Protein AF-A0AAP0P888-F1 (afdb_monomer)

Sequence (144 aa):
MSSISEGLTMRSASRAEDYVVRKLANFHPDIWDVFNKFKDDKGEFKSCLIDDVKGMLSLYEAAHIRFHGEDVLDEALIFTTTNLTSMMKSSTSFSCSPLGRQVKHSLDQPFHKAISRLEARKYYILFYQLENEKLLSTKYLFCN

Foldseek 3Di:
DDDDPDDDPDDDDPVVVVVVVVVVVVPDPPPQVVLQVQADPVSAGDPVVLVVLVSLLVLCLVLVVDDPPCVSSVRSNVVSLVSLVVVCVPDPPCCPDLSVVVSVCCNVPRQVRDDVVVSVVCCCPRPVVVVCVVVVVVVVVVPD

Organism: NCBI:txid152367

Structure (mmCIF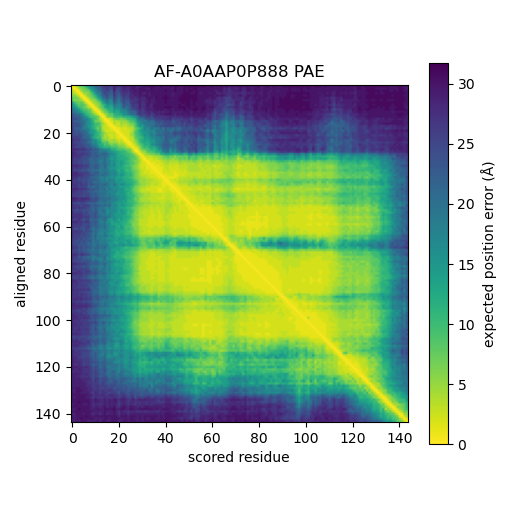, N/CA/C/O backbone):
data_AF-A0AAP0P888-F1
#
_entry.id   AF-A0AAP0P888-F1
#
loop_
_atom_site.group_PDB
_atom_site.id
_atom_site.type_symbol
_atom_site.label_atom_id
_atom_site.label_alt_id
_atom_site.label_comp_id
_atom_site.label_asym_id
_atom_site.label_entity_id
_atom_site.label_seq_id
_atom_site.pdbx_PDB_ins_code
_atom_site.Cartn_x
_atom_site.Cartn_y
_atom_site.Cartn_z
_atom_site.occupancy
_atom_site.B_iso_or_equiv
_atom_site.auth_seq_id
_atom_site.auth_comp_id
_atom_site.auth_asym_id
_atom_site.auth_atom_id
_atom_site.pdbx_PDB_model_num
ATOM 1 N N . MET A 1 1 ? 17.658 27.967 -32.991 1.00 35.78 1 MET A N 1
ATOM 2 C CA . MET A 1 1 ? 18.494 26.813 -33.385 1.00 35.78 1 MET A CA 1
ATOM 3 C C . MET A 1 1 ? 19.616 26.729 -32.355 1.00 35.78 1 MET A C 1
ATOM 5 O O . MET A 1 1 ? 20.497 27.571 -32.399 1.00 35.78 1 MET A O 1
ATOM 9 N N . SER A 1 2 ? 19.388 26.090 -31.198 1.00 33.56 2 SER A N 1
ATOM 10 C CA . SER A 1 2 ? 19.647 24.654 -30.914 1.00 33.56 2 SER A CA 1
ATOM 11 C C . SER A 1 2 ? 21.138 24.319 -31.120 1.00 33.56 2 SER A C 1
ATOM 13 O O . SER A 1 2 ? 21.637 24.529 -32.216 1.00 33.56 2 SER A O 1
ATOM 15 N N . SER A 1 3 ? 21.923 23.844 -30.154 1.00 37.44 3 SER A N 1
ATOM 16 C CA . SER A 1 3 ? 21.608 22.916 -29.065 1.00 37.44 3 SER A CA 1
ATOM 17 C C . SER A 1 3 ? 22.675 23.020 -27.965 1.00 37.44 3 SER A C 1
ATOM 19 O O . SER A 1 3 ? 23.864 23.060 -28.270 1.00 37.44 3 SER A O 1
ATOM 21 N N . ILE A 1 4 ? 22.260 23.017 -26.698 1.00 38.41 4 ILE A N 1
ATOM 22 C CA . ILE A 1 4 ? 23.138 22.740 -25.555 1.00 38.41 4 ILE A CA 1
ATOM 23 C C . ILE A 1 4 ? 23.081 21.224 -25.342 1.00 38.41 4 ILE A C 1
ATOM 25 O O . ILE A 1 4 ? 21.999 20.682 -25.124 1.00 38.41 4 ILE A O 1
ATOM 29 N N . SER A 1 5 ? 24.214 20.527 -25.460 1.00 39.56 5 SER A N 1
ATOM 30 C CA . SER A 1 5 ? 24.317 19.129 -25.036 1.00 39.56 5 SER A CA 1
ATOM 31 C C . SER A 1 5 ? 24.496 19.102 -23.519 1.00 39.56 5 SER A C 1
ATOM 33 O O . SER A 1 5 ? 25.591 19.354 -23.013 1.00 39.56 5 SER A O 1
ATOM 35 N N . GLU A 1 6 ? 23.428 18.824 -22.783 1.00 38.78 6 GLU A N 1
ATOM 36 C CA . GLU A 1 6 ? 23.534 18.532 -21.356 1.00 38.78 6 GLU A CA 1
ATOM 37 C C . GLU A 1 6 ? 24.081 17.113 -21.181 1.00 38.78 6 GLU A C 1
ATOM 39 O O . GLU A 1 6 ? 23.443 16.114 -21.512 1.00 38.78 6 GLU A O 1
ATOM 44 N N . GLY A 1 7 ? 25.326 17.042 -20.712 1.00 35.69 7 GLY A N 1
ATOM 45 C CA . GLY A 1 7 ? 25.983 15.801 -20.342 1.00 35.69 7 GLY A CA 1
ATOM 46 C C . GLY A 1 7 ? 25.340 15.192 -19.097 1.00 35.69 7 GLY A C 1
ATOM 47 O O . GLY A 1 7 ? 25.339 15.797 -18.025 1.00 35.69 7 GLY A O 1
ATOM 48 N N . LEU A 1 8 ? 24.851 13.959 -19.239 1.00 37.03 8 LEU A N 1
ATOM 49 C CA . LEU A 1 8 ? 24.518 13.062 -18.135 1.00 37.03 8 LEU A CA 1
ATOM 50 C C . LEU A 1 8 ? 25.758 12.861 -17.249 1.00 37.03 8 LEU A C 1
ATOM 52 O O . LEU A 1 8 ? 26.677 12.120 -17.597 1.00 37.03 8 LEU A O 1
ATOM 56 N N . THR A 1 9 ? 25.776 13.481 -16.073 1.00 35.81 9 THR A N 1
ATOM 57 C CA . THR A 1 9 ? 26.696 13.099 -14.997 1.00 35.81 9 THR A CA 1
ATOM 58 C C . THR A 1 9 ? 26.046 11.989 -14.177 1.00 35.81 9 THR A C 1
ATOM 60 O O . THR A 1 9 ? 25.347 12.225 -13.195 1.00 35.81 9 THR A O 1
ATOM 63 N N . MET A 1 10 ? 26.278 10.746 -14.605 1.00 36.41 10 MET A N 1
ATOM 64 C CA . MET A 1 10 ? 26.053 9.549 -13.795 1.00 36.41 10 MET A CA 1
ATOM 65 C C . MET A 1 10 ? 26.960 9.627 -12.562 1.00 36.41 10 MET A C 1
ATOM 67 O O . MET A 1 10 ? 28.179 9.480 -12.664 1.00 36.41 10 MET A O 1
ATOM 71 N N . ARG A 1 11 ? 26.376 9.886 -11.386 1.00 43.91 11 ARG A N 1
ATOM 72 C CA . ARG A 1 11 ? 27.063 9.692 -10.105 1.00 43.91 11 ARG A CA 1
ATOM 73 C C . ARG A 1 11 ? 27.439 8.215 -9.997 1.00 43.91 11 ARG A C 1
ATOM 75 O O . ARG A 1 11 ? 26.573 7.349 -10.027 1.00 43.91 11 ARG A O 1
ATOM 82 N N . SER A 1 12 ? 28.736 7.953 -9.892 1.00 43.56 12 SER A N 1
ATOM 83 C CA . SER A 1 12 ? 29.325 6.634 -9.687 1.00 43.56 12 SER A CA 1
ATOM 84 C C . SER A 1 12 ? 28.784 5.992 -8.405 1.00 43.56 12 SER A C 1
ATOM 86 O O . SER A 1 12 ? 29.257 6.312 -7.312 1.00 43.56 12 SER A O 1
ATOM 88 N N . ALA A 1 13 ? 27.802 5.100 -8.540 1.00 48.25 13 ALA A N 1
ATOM 89 C CA . ALA A 1 13 ? 27.427 4.170 -7.483 1.00 48.25 13 ALA A CA 1
ATOM 90 C C . ALA A 1 13 ? 28.635 3.278 -7.160 1.00 48.25 13 ALA A C 1
ATOM 92 O O . ALA A 1 13 ? 29.391 2.869 -8.049 1.00 48.25 13 ALA A O 1
ATOM 93 N N . SER A 1 14 ? 28.856 3.014 -5.877 1.00 59.62 14 SER A N 1
ATOM 94 C CA . SER A 1 14 ? 29.933 2.141 -5.416 1.00 59.62 14 SER A CA 1
ATOM 95 C C . SER A 1 14 ? 29.803 0.767 -6.082 1.00 59.62 14 SER A C 1
ATOM 97 O O . SER A 1 14 ? 28.715 0.210 -6.174 1.00 59.62 14 SER A O 1
ATOM 99 N N . ARG A 1 15 ? 30.915 0.153 -6.500 1.00 57.12 15 ARG A N 1
ATOM 100 C CA . ARG A 1 15 ? 30.936 -1.218 -7.056 1.00 57.12 15 ARG A CA 1
ATOM 101 C C . ARG A 1 15 ? 30.276 -2.250 -6.121 1.00 57.12 15 ARG A C 1
ATOM 103 O O . ARG A 1 15 ? 29.829 -3.297 -6.582 1.00 57.12 15 ARG A O 1
ATOM 110 N N . ALA A 1 16 ? 30.212 -1.953 -4.819 1.00 51.91 16 ALA A N 1
ATOM 111 C CA . ALA A 1 16 ? 29.477 -2.746 -3.838 1.00 51.91 16 ALA A CA 1
ATOM 112 C C . ALA A 1 16 ? 27.954 -2.557 -3.947 1.00 51.91 16 ALA A C 1
ATOM 114 O O . ALA A 1 16 ? 27.227 -3.538 -3.836 1.00 51.91 16 ALA A O 1
ATOM 115 N N . GLU A 1 17 ? 27.474 -1.341 -4.218 1.00 55.41 17 GLU A N 1
ATOM 116 C CA . GLU A 1 17 ? 26.060 -1.066 -4.510 1.00 55.41 17 GLU A CA 1
ATOM 117 C C . GLU A 1 17 ? 25.649 -1.773 -5.804 1.00 55.41 17 GLU A C 1
ATOM 119 O O . GLU A 1 17 ? 24.637 -2.461 -5.823 1.00 55.41 17 GLU A O 1
ATOM 124 N N . ASP A 1 18 ? 26.495 -1.736 -6.836 1.00 58.28 18 ASP A N 1
ATOM 125 C CA . ASP A 1 18 ? 26.237 -2.414 -8.114 1.00 58.28 18 ASP A CA 1
ATOM 126 C C . ASP A 1 18 ? 26.192 -3.951 -7.963 1.00 58.28 18 ASP A C 1
ATOM 128 O O . ASP A 1 18 ? 25.379 -4.634 -8.586 1.00 58.28 18 ASP A O 1
ATOM 132 N N . TYR A 1 19 ? 27.024 -4.518 -7.079 1.00 58.38 19 TYR A N 1
ATOM 133 C CA . TYR A 1 19 ? 26.980 -5.943 -6.730 1.00 58.38 19 TYR A CA 1
ATOM 134 C C . TYR A 1 19 ? 25.722 -6.309 -5.935 1.00 58.38 19 TYR A C 1
ATOM 136 O O . TYR A 1 19 ? 25.103 -7.335 -6.214 1.00 58.38 19 TYR A O 1
ATOM 144 N N . VAL A 1 20 ? 25.337 -5.485 -4.956 1.00 63.59 20 VAL A N 1
ATOM 145 C CA . VAL A 1 20 ? 24.127 -5.695 -4.150 1.00 63.59 20 VAL A CA 1
ATOM 146 C C . VAL A 1 20 ? 22.882 -5.612 -5.030 1.00 63.59 20 VAL A C 1
ATOM 148 O O . VAL A 1 20 ? 22.053 -6.513 -4.965 1.00 63.59 20 VAL A O 1
ATOM 151 N N . VAL A 1 21 ? 22.794 -4.616 -5.916 1.00 62.50 21 VAL A N 1
ATOM 152 C CA . VAL A 1 21 ? 21.686 -4.452 -6.870 1.00 62.50 21 VAL A CA 1
ATOM 153 C C . VAL A 1 21 ? 21.595 -5.650 -7.817 1.00 62.50 21 VAL A C 1
ATOM 155 O O . VAL A 1 21 ? 20.533 -6.257 -7.927 1.00 62.50 21 VAL A O 1
ATOM 158 N N . ARG A 1 22 ? 22.707 -6.081 -8.431 1.00 54.66 22 ARG A N 1
ATOM 159 C CA . ARG A 1 22 ? 22.712 -7.262 -9.319 1.00 54.66 22 ARG A CA 1
ATOM 160 C C . ARG A 1 22 ? 22.381 -8.564 -8.590 1.00 54.66 22 ARG A C 1
ATOM 162 O O . ARG A 1 22 ? 21.737 -9.440 -9.157 1.00 54.66 22 ARG A O 1
ATOM 169 N N . LYS A 1 23 ? 22.833 -8.724 -7.343 1.00 54.00 23 LYS A N 1
ATOM 170 C CA . LYS A 1 23 ? 22.583 -9.940 -6.558 1.00 54.00 23 LYS A CA 1
ATOM 171 C C . LYS A 1 23 ? 21.157 -9.994 -6.005 1.00 54.00 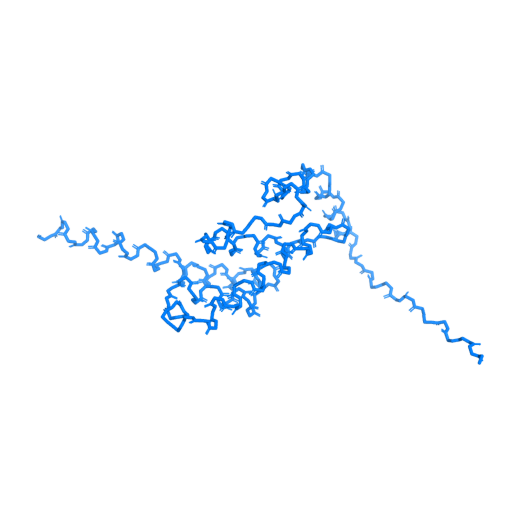23 LYS A C 1
ATOM 173 O O . LYS A 1 23 ? 20.618 -11.089 -5.897 1.00 54.00 23 LYS A O 1
ATOM 178 N N . LEU A 1 24 ? 20.551 -8.841 -5.714 1.00 55.59 24 LEU A N 1
ATOM 179 C CA . LEU A 1 24 ? 19.132 -8.722 -5.369 1.00 55.59 24 LEU A CA 1
ATOM 180 C C . LEU A 1 24 ? 18.228 -8.956 -6.586 1.00 55.59 24 LEU A C 1
ATOM 182 O O . LEU A 1 24 ? 17.253 -9.690 -6.462 1.00 55.59 24 LEU A O 1
ATOM 186 N N . ALA A 1 25 ? 18.593 -8.437 -7.764 1.00 54.53 25 ALA A N 1
ATOM 187 C CA . ALA A 1 25 ? 17.848 -8.656 -9.009 1.00 54.53 25 ALA A CA 1
ATOM 188 C C . ALA A 1 25 ? 17.728 -10.147 -9.380 1.00 54.53 25 ALA A C 1
ATOM 190 O O . ALA A 1 25 ? 16.699 -10.584 -9.879 1.00 54.53 25 ALA A O 1
ATOM 191 N N . ASN A 1 26 ? 18.748 -10.953 -9.069 1.00 51.84 26 ASN A N 1
ATOM 192 C CA . ASN A 1 26 ? 18.749 -12.395 -9.340 1.00 51.84 26 ASN A CA 1
ATOM 193 C C . ASN A 1 26 ? 17.983 -13.237 -8.302 1.00 51.84 26 ASN A C 1
ATOM 195 O O . ASN A 1 26 ? 17.838 -14.442 -8.496 1.00 51.84 26 ASN A O 1
ATOM 199 N N . PHE A 1 27 ? 17.559 -12.649 -7.179 1.00 56.97 27 PHE A N 1
ATOM 200 C CA . PHE A 1 27 ? 16.868 -13.370 -6.103 1.00 56.97 27 PHE A CA 1
ATOM 201 C C . PHE A 1 27 ? 15.351 -13.159 -6.129 1.00 56.97 27 PHE A C 1
ATOM 203 O O . PHE A 1 27 ? 14.641 -13.746 -5.311 1.00 56.97 27 PHE A O 1
ATOM 210 N N . HIS A 1 28 ? 14.844 -12.326 -7.039 1.00 57.69 28 HIS A N 1
ATOM 211 C CA . HIS A 1 28 ? 13.440 -11.972 -7.021 1.00 57.69 28 HIS A CA 1
ATOM 212 C C . HIS A 1 28 ? 12.605 -12.921 -7.897 1.00 57.69 28 HIS A C 1
ATOM 214 O O . HIS A 1 28 ? 12.811 -12.937 -9.108 1.00 57.69 28 HIS A O 1
ATOM 220 N N . PRO A 1 29 ? 11.646 -13.699 -7.348 1.00 56.81 29 PRO A N 1
ATOM 221 C CA . PRO A 1 29 ? 10.496 -14.110 -8.157 1.00 56.81 29 PRO A CA 1
ATOM 222 C C . PRO A 1 29 ? 9.876 -12.832 -8.722 1.00 56.81 29 PRO A C 1
ATOM 224 O O . PRO A 1 29 ? 9.766 -11.884 -7.944 1.00 56.81 29 PRO A O 1
ATOM 227 N N . ASP A 1 30 ? 9.540 -12.784 -10.016 1.00 69.06 30 ASP A N 1
ATOM 228 C CA . ASP A 1 30 ? 9.079 -11.568 -10.704 1.00 69.06 30 ASP A CA 1
ATOM 229 C C . ASP A 1 30 ? 8.170 -10.748 -9.778 1.00 69.06 30 ASP A C 1
ATOM 231 O O . ASP A 1 30 ? 7.040 -11.144 -9.487 1.00 69.06 30 ASP A O 1
ATOM 235 N N . ILE A 1 31 ? 8.701 -9.642 -9.229 1.00 68.00 31 ILE A N 1
ATOM 236 C CA . ILE A 1 31 ? 7.995 -8.775 -8.265 1.00 68.00 31 ILE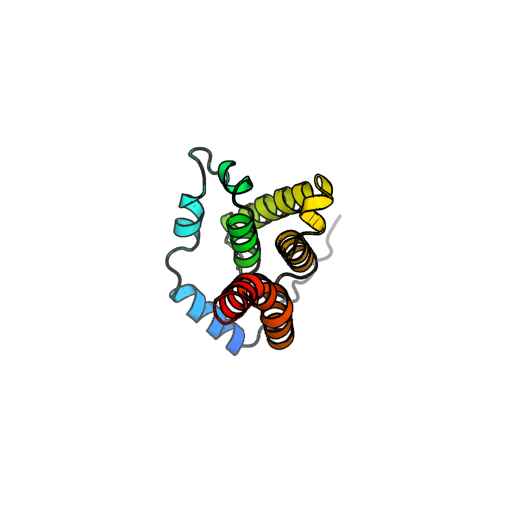 A CA 1
ATOM 237 C C . ILE A 1 31 ? 6.609 -8.452 -8.817 1.00 68.00 31 ILE A C 1
ATOM 239 O O . ILE A 1 31 ? 5.590 -8.528 -8.127 1.00 68.00 31 ILE A O 1
ATOM 243 N N . TRP A 1 32 ? 6.614 -8.179 -10.116 1.00 71.38 32 TRP A N 1
ATOM 244 C CA . TRP A 1 32 ? 5.477 -7.997 -10.988 1.00 71.38 32 TRP A CA 1
ATOM 245 C C . TRP A 1 32 ? 4.349 -9.012 -10.769 1.00 71.38 32 TRP A C 1
ATOM 247 O O . TRP A 1 32 ? 3.206 -8.624 -10.526 1.00 71.38 32 TRP A O 1
ATOM 257 N N . ASP A 1 33 ? 4.659 -10.305 -10.757 1.00 79.19 33 ASP A N 1
ATOM 258 C CA . ASP A 1 33 ? 3.667 -11.376 -10.648 1.00 79.19 33 ASP A CA 1
ATOM 259 C C . ASP A 1 33 ? 3.000 -11.430 -9.275 1.00 79.19 33 ASP A C 1
ATOM 261 O O . ASP A 1 33 ? 1.839 -11.833 -9.149 1.00 79.19 33 ASP A O 1
ATOM 265 N N . VAL A 1 34 ? 3.708 -11.007 -8.226 1.00 83.62 34 VAL A N 1
ATOM 266 C CA . VAL A 1 34 ? 3.133 -10.911 -6.882 1.00 83.62 34 VAL A CA 1
ATOM 267 C C . VAL A 1 34 ? 2.137 -9.756 -6.820 1.00 83.62 34 VAL A C 1
ATOM 269 O O . VAL A 1 34 ? 1.025 -9.945 -6.322 1.00 83.62 34 VAL A O 1
ATOM 272 N N . PHE A 1 35 ? 2.495 -8.586 -7.359 1.00 83.12 35 PHE A N 1
ATOM 273 C CA . PHE A 1 35 ? 1.638 -7.398 -7.311 1.00 83.12 35 PHE A CA 1
ATOM 274 C C . PHE A 1 35 ? 0.440 -7.474 -8.268 1.00 83.12 35 PHE A C 1
ATOM 276 O O . PHE A 1 35 ? -0.641 -6.994 -7.925 1.00 83.12 35 PHE A O 1
ATOM 283 N N . ASN A 1 36 ? 0.563 -8.172 -9.400 1.00 85.25 36 ASN A N 1
ATOM 284 C CA . ASN A 1 36 ? -0.542 -8.362 -10.345 1.00 85.25 36 ASN A CA 1
ATOM 285 C C . ASN A 1 36 ? -1.746 -9.101 -9.759 1.00 85.25 36 ASN A C 1
ATOM 287 O O . ASN A 1 36 ? -2.872 -8.878 -10.191 1.00 85.25 36 ASN A O 1
ATOM 291 N N . LYS A 1 37 ? -1.560 -9.935 -8.731 1.00 87.06 37 LYS A N 1
ATOM 292 C CA . LYS A 1 37 ? -2.679 -10.614 -8.048 1.00 87.06 37 LYS A CA 1
ATOM 293 C C . LYS A 1 37 ? -3.655 -9.630 -7.393 1.00 87.06 37 LYS A C 1
ATOM 295 O O . LYS A 1 37 ? -4.837 -9.941 -7.194 1.00 87.06 37 LYS A O 1
ATOM 300 N N . PHE A 1 38 ? -3.165 -8.439 -7.063 1.00 87.81 38 PHE A N 1
ATOM 301 C CA . PHE A 1 38 ? -3.932 -7.358 -6.453 1.00 87.81 38 PHE A CA 1
ATOM 302 C C . PHE A 1 38 ? -4.565 -6.417 -7.484 1.00 87.81 38 PHE A C 1
ATOM 304 O O . PHE A 1 38 ? -5.318 -5.521 -7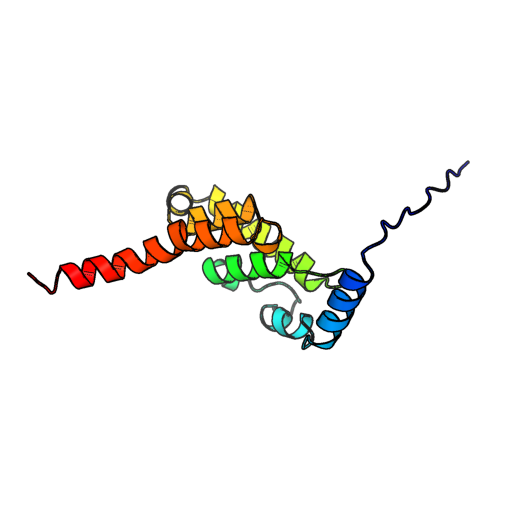.098 1.00 87.81 38 PHE A O 1
ATOM 311 N N . LYS A 1 39 ? -4.311 -6.645 -8.776 1.00 90.44 39 LYS A N 1
ATOM 312 C CA . LYS A 1 39 ? -4.962 -5.940 -9.876 1.00 90.44 39 LYS A CA 1
ATOM 313 C C . LYS A 1 39 ? -6.226 -6.661 -10.338 1.00 90.44 39 LYS A C 1
ATOM 315 O O . LYS A 1 39 ? -6.411 -7.854 -10.077 1.00 90.44 39 LYS A O 1
ATOM 320 N N . ASP A 1 40 ? -7.132 -5.906 -10.937 1.00 91.12 40 ASP A N 1
ATOM 321 C CA . ASP A 1 40 ? -8.332 -6.404 -11.598 1.00 91.12 40 ASP A CA 1
ATOM 322 C C . ASP A 1 40 ? -8.061 -6.766 -13.070 1.00 91.12 40 ASP A C 1
ATOM 324 O O . ASP A 1 40 ? -6.942 -6.632 -13.569 1.00 91.12 40 ASP A O 1
ATOM 328 N N . ASP A 1 41 ? -9.096 -7.220 -13.780 1.00 90.31 41 ASP A N 1
ATOM 329 C CA . ASP A 1 41 ? -8.993 -7.608 -15.194 1.00 90.31 41 ASP A CA 1
ATOM 330 C C . ASP A 1 41 ? -8.671 -6.421 -16.125 1.00 90.31 41 ASP A C 1
ATOM 332 O O . ASP A 1 41 ? -8.323 -6.620 -17.288 1.00 90.31 41 ASP A O 1
ATOM 336 N N . LYS A 1 42 ? -8.787 -5.180 -15.628 1.00 88.00 42 LYS A N 1
ATOM 337 C CA . L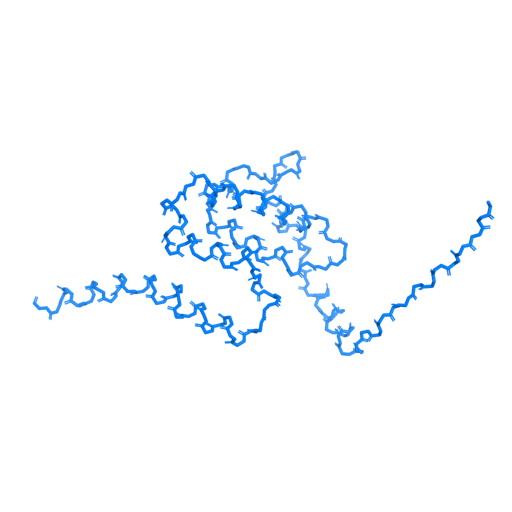YS A 1 42 ? -8.422 -3.953 -16.350 1.00 88.00 42 LYS A CA 1
ATOM 338 C C . LYS A 1 42 ? -6.964 -3.556 -16.114 1.00 88.00 42 LYS A C 1
ATOM 340 O O . LYS A 1 42 ? -6.483 -2.633 -16.765 1.00 88.00 42 LYS A O 1
ATOM 345 N N . GLY A 1 43 ? -6.263 -4.252 -15.218 1.00 86.75 43 GLY A N 1
ATOM 346 C CA . GLY A 1 43 ? -4.885 -3.956 -14.845 1.00 86.75 43 GLY A CA 1
ATOM 347 C C . GLY A 1 43 ? -4.750 -2.858 -13.788 1.00 86.75 43 GLY A C 1
ATOM 348 O O . GLY A 1 43 ? -3.631 -2.403 -13.550 1.00 86.75 43 GLY A O 1
ATOM 349 N N . GLU A 1 44 ? -5.843 -2.454 -13.135 1.00 90.44 44 GLU A N 1
ATOM 350 C CA . GLU A 1 44 ? -5.849 -1.449 -12.067 1.00 90.44 44 GLU A CA 1
ATOM 351 C C . GLU A 1 44 ? -5.877 -2.119 -10.688 1.00 90.44 44 GLU A C 1
ATOM 353 O O . GLU A 1 44 ? -6.395 -3.224 -10.523 1.00 90.44 44 GLU A O 1
ATOM 358 N N . PHE A 1 45 ? -5.326 -1.466 -9.661 1.00 91.75 45 PHE A N 1
ATOM 359 C CA . PHE A 1 45 ? -5.406 -1.989 -8.294 1.00 91.75 45 PHE A CA 1
ATOM 360 C C . PHE A 1 45 ? -6.860 -2.064 -7.818 1.00 91.75 45 PHE A C 1
ATOM 362 O O . PHE A 1 45 ? -7.613 -1.093 -7.909 1.00 91.75 45 PHE A O 1
ATOM 369 N N . LYS A 1 46 ? -7.245 -3.223 -7.271 1.00 91.38 46 LYS A N 1
ATOM 370 C CA . LYS A 1 46 ? -8.618 -3.486 -6.825 1.00 91.38 46 LYS A CA 1
ATOM 371 C C . LYS A 1 46 ? -9.062 -2.464 -5.778 1.00 91.38 46 LYS A C 1
ATOM 373 O O . LYS A 1 46 ? -8.405 -2.278 -4.755 1.00 91.38 46 LYS A O 1
ATOM 378 N N . SER A 1 47 ? -10.242 -1.882 -5.973 1.00 88.06 47 SER A N 1
ATOM 379 C CA . SER A 1 47 ? -10.831 -0.920 -5.030 1.00 88.06 47 SER A CA 1
ATOM 380 C C . SER A 1 47 ? -11.084 -1.508 -3.639 1.00 88.06 47 SER A C 1
ATOM 382 O O . SER A 1 47 ? -10.989 -0.785 -2.653 1.00 88.06 47 SER A O 1
ATOM 384 N N . CYS A 1 48 ? -11.313 -2.822 -3.529 1.00 87.88 48 CYS A N 1
ATOM 385 C CA . CYS A 1 48 ? -11.479 -3.505 -2.242 1.00 87.88 48 CYS A CA 1
ATOM 386 C C . CYS A 1 48 ? -10.236 -3.428 -1.335 1.00 87.88 48 CYS A C 1
ATOM 388 O O . CYS A 1 48 ? -10.333 -3.694 -0.142 1.00 87.88 48 CYS A O 1
ATOM 390 N N . LEU A 1 49 ? -9.064 -3.064 -1.871 1.00 87.75 49 LEU A N 1
ATOM 391 C CA . LEU A 1 49 ? -7.852 -2.838 -1.075 1.00 87.75 49 LEU A CA 1
ATOM 392 C C . LEU A 1 49 ? -7.936 -1.566 -0.225 1.00 87.75 49 LEU A C 1
ATOM 394 O O . LEU A 1 49 ? -7.198 -1.439 0.747 1.00 87.75 49 LEU A O 1
ATOM 398 N N . ILE A 1 50 ? -8.821 -0.630 -0.577 1.00 89.00 50 ILE A N 1
ATOM 399 C CA . ILE A 1 50 ? -9.001 0.633 0.150 1.00 89.00 50 ILE A CA 1
ATOM 400 C C . ILE A 1 50 ? -9.588 0.372 1.546 1.00 89.00 50 ILE A C 1
ATOM 402 O O . ILE A 1 50 ? -9.270 1.098 2.489 1.00 89.00 50 ILE A O 1
ATOM 406 N N . ASP A 1 51 ? -10.389 -0.688 1.689 1.00 89.25 51 ASP A N 1
ATOM 407 C CA . ASP A 1 51 ? -11.009 -1.076 2.958 1.00 89.25 51 ASP A CA 1
ATOM 408 C C . ASP A 1 51 ? -9.985 -1.664 3.950 1.00 89.25 51 ASP A C 1
ATOM 410 O O . ASP A 1 51 ? -10.133 -1.512 5.166 1.00 89.25 51 ASP A O 1
ATOM 414 N N . ASP A 1 52 ? -8.905 -2.286 3.454 1.00 91.38 52 ASP A N 1
ATOM 415 C CA . ASP A 1 52 ? -7.793 -2.778 4.274 1.00 91.38 52 ASP A CA 1
ATOM 416 C C . ASP A 1 52 ? -6.669 -1.740 4.374 1.00 91.38 52 ASP A C 1
ATOM 418 O O . ASP A 1 52 ? -5.641 -1.794 3.696 1.00 91.38 52 ASP A O 1
ATOM 422 N N . VAL A 1 53 ? -6.844 -0.796 5.296 1.00 91.44 53 VAL A N 1
ATOM 423 C CA . VAL A 1 53 ? -5.872 0.276 5.559 1.00 91.44 53 VAL A CA 1
ATOM 424 C C . VAL A 1 53 ? -4.475 -0.260 5.903 1.00 91.44 53 VAL A C 1
ATOM 426 O O . VAL A 1 53 ? -3.473 0.344 5.518 1.00 91.44 53 VAL A O 1
ATOM 429 N N . LYS A 1 54 ? -4.379 -1.389 6.622 1.00 89.88 54 LYS A N 1
ATOM 430 C CA . LYS A 1 54 ? -3.088 -1.984 7.011 1.00 89.88 54 LYS A CA 1
ATOM 431 C C . LYS A 1 54 ? -2.397 -2.631 5.811 1.00 89.88 54 LYS A C 1
ATOM 433 O O . LYS A 1 54 ? -1.189 -2.447 5.633 1.00 89.88 54 LYS A O 1
ATOM 438 N N . GLY A 1 55 ? -3.153 -3.349 4.984 1.00 91.00 55 GLY A N 1
ATOM 439 C CA . GLY A 1 55 ? -2.674 -3.894 3.716 1.00 91.00 55 GLY A CA 1
ATOM 440 C C . GLY A 1 55 ? -2.227 -2.792 2.756 1.00 91.00 55 GLY A C 1
ATOM 441 O O . GLY A 1 55 ? -1.130 -2.860 2.205 1.00 91.00 55 GLY A O 1
ATOM 442 N N . MET A 1 56 ? -3.008 -1.717 2.642 1.00 93.56 56 MET A N 1
ATOM 443 C CA . MET A 1 56 ? -2.680 -0.553 1.817 1.00 93.56 56 MET A CA 1
ATOM 444 C C . MET A 1 56 ? -1.410 0.168 2.294 1.00 93.56 56 MET A C 1
ATOM 446 O O . MET A 1 56 ? -0.578 0.552 1.473 1.00 93.56 56 MET A O 1
ATOM 450 N N . LEU A 1 57 ? -1.218 0.315 3.608 1.00 91.94 57 LEU A N 1
ATOM 451 C CA . LEU A 1 57 ? 0.012 0.878 4.171 1.00 91.94 57 LEU A CA 1
ATOM 452 C C . LEU A 1 57 ? 1.230 -0.018 3.897 1.00 91.94 57 LEU A C 1
ATOM 454 O O . LEU A 1 57 ? 2.315 0.472 3.597 1.00 91.94 57 LEU A O 1
ATOM 458 N N . SER A 1 58 ? 1.047 -1.335 3.956 1.00 89.94 58 SER A N 1
ATOM 459 C CA . SER A 1 58 ? 2.109 -2.298 3.651 1.00 89.94 58 SER A CA 1
ATOM 460 C C . SER A 1 58 ? 2.490 -2.257 2.165 1.00 89.94 58 SER A C 1
ATOM 462 O O . SER A 1 58 ? 3.674 -2.275 1.831 1.00 89.94 58 SER A O 1
ATOM 464 N N . LEU A 1 59 ? 1.500 -2.122 1.275 1.00 90.81 59 LEU A N 1
ATOM 465 C CA . LEU A 1 59 ? 1.710 -1.902 -0.158 1.00 90.81 59 LEU A CA 1
ATOM 466 C C . LEU A 1 59 ? 2.450 -0.581 -0.427 1.00 90.81 59 LEU A C 1
ATOM 468 O O . LEU A 1 59 ? 3.363 -0.557 -1.248 1.00 90.81 59 LEU A O 1
ATOM 472 N N . TYR A 1 60 ? 2.103 0.493 0.291 1.00 92.44 60 TYR A N 1
ATOM 473 C CA . TYR A 1 60 ? 2.780 1.790 0.197 1.00 92.44 60 TYR A CA 1
ATOM 474 C C . TYR A 1 60 ? 4.274 1.682 0.534 1.00 92.44 60 TYR A C 1
ATOM 476 O O . TYR A 1 60 ? 5.116 2.156 -0.227 1.00 92.44 60 TYR A O 1
ATOM 484 N N . GLU A 1 61 ? 4.615 1.034 1.651 1.00 89.56 61 GLU A N 1
ATOM 485 C CA . GLU A 1 61 ? 6.012 0.863 2.071 1.00 89.56 61 GLU A CA 1
ATOM 486 C C . GLU A 1 61 ? 6.794 -0.022 1.093 1.00 89.56 61 GLU A C 1
ATOM 488 O O . GLU A 1 61 ? 7.912 0.324 0.709 1.00 89.56 61 GLU A O 1
ATOM 493 N N . ALA A 1 62 ? 6.186 -1.113 0.613 1.00 87.06 62 ALA A N 1
ATOM 494 C CA . ALA A 1 62 ? 6.796 -1.977 -0.396 1.00 87.06 62 ALA A CA 1
ATOM 495 C C . ALA A 1 62 ? 7.069 -1.226 -1.713 1.00 87.06 62 ALA A C 1
ATOM 497 O O . ALA A 1 62 ? 8.145 -1.365 -2.295 1.00 87.06 62 ALA A O 1
ATOM 498 N N . ALA A 1 63 ? 6.148 -0.357 -2.145 1.00 88.81 63 ALA A N 1
ATOM 499 C CA . ALA A 1 63 ? 6.298 0.462 -3.349 1.00 88.81 63 ALA A CA 1
ATOM 500 C C . ALA A 1 63 ? 7.432 1.509 -3.259 1.00 88.81 63 ALA A C 1
ATOM 502 O O . ALA A 1 63 ? 7.879 2.038 -4.284 1.00 88.81 63 ALA A O 1
ATOM 503 N N . HIS A 1 64 ? 7.941 1.807 -2.056 1.00 86.19 64 HIS A N 1
ATOM 504 C CA . HIS A 1 64 ? 9.128 2.655 -1.863 1.00 86.19 64 HIS A CA 1
ATOM 505 C C . HIS A 1 64 ? 10.464 1.915 -2.002 1.00 86.19 64 HIS A C 1
ATOM 507 O O . HIS A 1 64 ? 11.495 2.585 -2.052 1.00 86.19 64 HIS A O 1
ATOM 513 N N . ILE A 1 65 ? 10.460 0.580 -2.096 1.00 80.50 65 ILE A N 1
ATOM 514 C CA . ILE A 1 65 ? 11.659 -0.253 -2.329 1.00 80.50 65 ILE A CA 1
ATOM 515 C C . ILE A 1 65 ? 11.954 -0.408 -3.834 1.00 80.50 65 ILE A C 1
ATOM 517 O O . ILE A 1 65 ? 12.985 -0.958 -4.209 1.00 80.50 65 ILE A O 1
ATOM 521 N N . ARG A 1 66 ? 11.060 0.083 -4.699 1.00 74.75 66 ARG A N 1
ATOM 522 C CA . ARG A 1 66 ? 11.117 -0.123 -6.150 1.00 74.75 66 ARG A CA 1
ATOM 523 C C . ARG A 1 66 ? 12.453 0.253 -6.790 1.00 74.75 66 ARG A C 1
ATOM 525 O O . ARG A 1 66 ? 13.070 1.261 -6.428 1.00 74.75 66 ARG A O 1
ATOM 532 N N . PHE A 1 67 ? 12.834 -0.517 -7.803 1.00 70.44 67 PHE A N 1
ATOM 533 C CA . PHE A 1 67 ? 13.944 -0.207 -8.698 1.00 70.44 67 PHE A CA 1
ATOM 534 C C . PHE A 1 67 ? 13.437 0.361 -10.031 1.00 70.44 67 PHE A C 1
ATOM 536 O O . PHE A 1 67 ? 12.252 0.321 -10.354 1.00 70.44 67 PHE A O 1
ATOM 543 N N . HIS A 1 68 ? 14.346 0.947 -10.814 1.00 63.84 68 HIS A N 1
ATOM 544 C CA . HIS A 1 68 ? 14.009 1.448 -12.145 1.00 63.84 68 HIS A CA 1
ATOM 545 C C . HIS A 1 68 ? 13.540 0.302 -13.056 1.00 63.84 68 HIS A C 1
ATOM 547 O O . HIS A 1 68 ? 14.239 -0.703 -13.173 1.00 63.84 68 HIS A O 1
ATOM 553 N N . GLY A 1 69 ? 12.400 0.489 -13.731 1.00 67.88 69 GLY A N 1
ATOM 554 C CA . GLY A 1 69 ? 11.814 -0.491 -14.658 1.00 67.88 69 GLY A CA 1
ATOM 555 C C . GLY A 1 69 ? 10.641 -1.302 -14.096 1.00 67.88 69 GLY A C 1
ATOM 556 O O . GLY A 1 69 ? 10.194 -2.235 -14.754 1.00 67.88 69 GLY A O 1
ATOM 557 N N . GLU A 1 70 ? 10.141 -0.965 -12.902 1.00 74.00 70 GLU A N 1
ATOM 558 C CA . GLU A 1 70 ? 9.026 -1.660 -12.246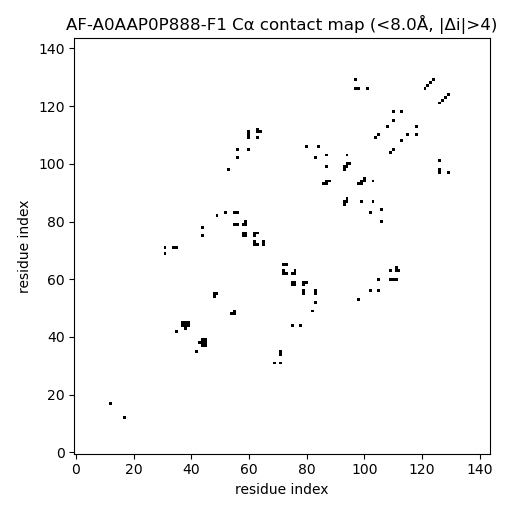 1.00 74.00 70 GLU A CA 1
ATOM 559 C C . GLU A 1 70 ? 7.746 -0.806 -12.232 1.00 74.00 70 GLU A C 1
ATOM 561 O O . GLU A 1 70 ? 7.330 -0.301 -11.185 1.00 74.00 70 GLU A O 1
ATOM 566 N N . ASP A 1 71 ? 7.090 -0.673 -13.390 1.00 83.81 71 ASP A N 1
ATOM 567 C CA . ASP A 1 71 ? 5.918 0.206 -13.574 1.00 83.81 71 ASP A CA 1
ATOM 568 C C . ASP A 1 71 ? 4.772 -0.090 -12.579 1.00 83.81 71 ASP A C 1
ATOM 570 O O . ASP A 1 71 ? 4.096 0.818 -12.096 1.00 83.81 71 ASP A O 1
ATOM 574 N N . VAL A 1 72 ? 4.599 -1.353 -12.170 1.00 86.19 72 VAL A N 1
ATOM 575 C CA . VAL A 1 72 ? 3.569 -1.781 -11.208 1.00 86.19 72 VAL A CA 1
ATOM 576 C C . VAL A 1 72 ? 3.768 -1.156 -9.833 1.00 86.19 72 VAL A C 1
ATOM 578 O O . VAL A 1 72 ? 2.788 -0.878 -9.144 1.00 86.19 72 VAL A O 1
ATOM 581 N N . LEU A 1 73 ? 5.017 -0.931 -9.414 1.00 86.94 73 LEU A N 1
ATOM 582 C CA . LEU A 1 73 ? 5.316 -0.323 -8.121 1.00 86.94 73 LEU A CA 1
ATOM 583 C C . LEU A 1 73 ? 5.180 1.197 -8.176 1.00 86.94 73 LEU A C 1
ATOM 585 O O . LEU A 1 73 ? 4.806 1.808 -7.175 1.00 86.94 73 LEU A O 1
ATOM 589 N N . ASP A 1 74 ? 5.439 1.812 -9.332 1.00 88.50 74 ASP A N 1
ATOM 590 C CA . ASP A 1 74 ? 5.109 3.219 -9.559 1.00 88.50 74 ASP A CA 1
ATOM 591 C C . ASP A 1 74 ? 3.589 3.437 -9.493 1.00 88.50 74 ASP A C 1
ATOM 593 O O . ASP A 1 74 ? 3.118 4.312 -8.759 1.00 88.50 74 ASP A O 1
ATOM 597 N N . GLU A 1 75 ? 2.808 2.585 -10.158 1.00 91.19 75 GLU A N 1
ATOM 598 C CA . GLU A 1 75 ? 1.345 2.595 -10.067 1.00 91.19 75 GLU A CA 1
ATOM 599 C C . GLU A 1 75 ? 0.850 2.326 -8.639 1.00 91.19 75 GLU A C 1
ATOM 601 O O . GLU A 1 75 ? -0.026 3.040 -8.141 1.00 91.19 75 GLU A O 1
ATOM 606 N N . ALA A 1 76 ? 1.435 1.343 -7.944 1.00 91.50 76 ALA A N 1
ATOM 607 C CA . ALA A 1 76 ? 1.098 1.027 -6.557 1.00 91.50 76 ALA A CA 1
ATOM 608 C C . ALA A 1 76 ? 1.358 2.221 -5.639 1.00 91.50 76 ALA A C 1
ATOM 610 O O . ALA A 1 76 ? 0.547 2.519 -4.757 1.00 91.50 76 ALA A O 1
ATOM 611 N N . LEU A 1 77 ? 2.468 2.937 -5.850 1.00 92.06 77 LEU A N 1
ATOM 612 C CA . LEU A 1 77 ? 2.773 4.129 -5.074 1.00 92.06 77 LEU A CA 1
ATOM 613 C C . LEU A 1 77 ? 1.706 5.204 -5.300 1.00 92.06 77 LEU A C 1
ATOM 615 O O . LEU A 1 77 ? 1.225 5.790 -4.330 1.00 92.06 77 LEU A O 1
ATOM 619 N N . ILE A 1 78 ? 1.319 5.465 -6.550 1.00 93.69 78 ILE A N 1
ATOM 620 C CA . ILE A 1 78 ? 0.293 6.467 -6.869 1.00 93.69 78 ILE A CA 1
ATOM 621 C C . ILE A 1 78 ? -1.042 6.080 -6.224 1.00 93.69 78 ILE A C 1
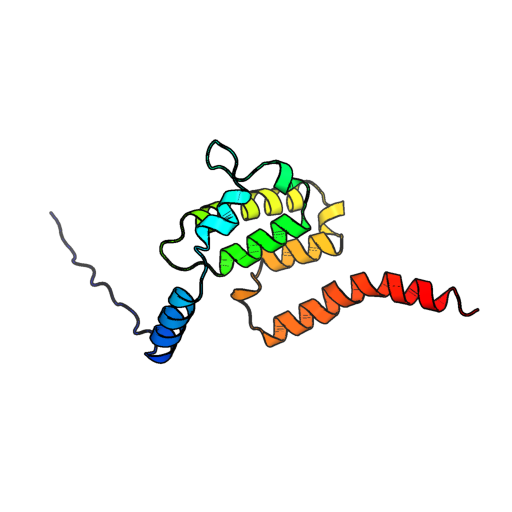ATOM 623 O O . ILE A 1 78 ? -1.651 6.898 -5.525 1.00 93.69 78 ILE A O 1
ATOM 627 N N . PHE A 1 79 ? -1.470 4.828 -6.397 1.00 94.25 79 PHE A N 1
ATOM 628 C CA . PHE A 1 79 ? -2.716 4.304 -5.840 1.00 94.25 79 PHE A CA 1
ATOM 629 C C . PHE A 1 79 ? -2.754 4.407 -4.310 1.00 94.25 79 PHE A C 1
ATOM 631 O O . PHE A 1 79 ? -3.698 4.944 -3.732 1.00 94.25 79 PHE A O 1
ATOM 638 N N . THR A 1 80 ? -1.717 3.935 -3.626 1.00 94.94 80 THR A N 1
ATOM 639 C CA . THR A 1 80 ? -1.687 3.949 -2.158 1.00 94.94 80 THR A CA 1
ATOM 640 C C . THR A 1 80 ? -1.562 5.363 -1.597 1.00 94.94 80 THR A C 1
ATOM 642 O O . THR A 1 80 ? -2.282 5.718 -0.665 1.00 94.94 80 THR A O 1
ATOM 645 N N . THR A 1 81 ? -0.717 6.213 -2.190 1.00 95.38 81 THR A N 1
ATOM 646 C CA . THR A 1 81 ? -0.521 7.599 -1.733 1.00 95.38 81 THR A CA 1
ATOM 647 C C . THR A 1 81 ? -1.813 8.404 -1.833 1.00 95.38 81 THR A C 1
ATOM 649 O O . THR A 1 81 ? -2.164 9.130 -0.899 1.00 95.38 81 THR A O 1
ATOM 652 N N . THR A 1 82 ? -2.536 8.278 -2.949 1.00 96.00 82 THR A N 1
ATOM 653 C CA . THR A 1 82 ? -3.795 9.003 -3.174 1.00 96.00 82 THR A CA 1
ATOM 654 C C . THR A 1 82 ? -4.867 8.587 -2.169 1.00 96.00 82 THR A C 1
ATOM 656 O O . THR A 1 82 ? -5.453 9.452 -1.511 1.00 96.00 82 THR A O 1
ATOM 659 N N . ASN A 1 83 ? -5.069 7.284 -1.977 1.00 94.94 83 ASN A N 1
ATOM 660 C CA . ASN A 1 83 ? -6.084 6.762 -1.064 1.00 94.94 83 ASN A CA 1
ATOM 661 C C . ASN A 1 83 ? -5.755 7.031 0.415 1.00 94.94 83 ASN A C 1
ATOM 663 O O . ASN A 1 83 ? -6.612 7.537 1.141 1.00 94.94 83 ASN A O 1
ATOM 667 N N . LEU A 1 84 ? -4.513 6.798 0.859 1.00 95.06 84 LEU A N 1
ATOM 668 C CA . LEU A 1 84 ? -4.088 7.083 2.238 1.00 95.06 84 LEU A CA 1
ATOM 669 C C . LEU A 1 84 ? -4.190 8.581 2.564 1.00 95.06 84 LEU A C 1
ATOM 671 O O . LEU A 1 84 ? -4.693 8.956 3.624 1.00 95.06 84 LEU A O 1
ATOM 675 N N . THR A 1 85 ? -3.781 9.453 1.638 1.00 95.19 85 THR A N 1
ATOM 676 C CA . THR A 1 85 ? -3.896 10.910 1.819 1.00 95.19 85 THR A CA 1
ATOM 677 C C . THR A 1 85 ? -5.357 11.354 1.876 1.00 95.19 85 THR A C 1
ATOM 679 O O . THR A 1 85 ? -5.710 12.207 2.691 1.00 95.19 85 THR A O 1
ATOM 682 N N . SER A 1 86 ? -6.216 10.785 1.024 1.00 94.50 86 SER A N 1
ATOM 683 C CA . SER A 1 86 ? -7.656 11.065 1.028 1.00 94.50 86 SER A CA 1
ATOM 684 C C . SER A 1 86 ? -8.295 10.665 2.360 1.00 94.50 86 SER A C 1
ATOM 686 O O . SER A 1 86 ? -8.992 11.466 2.982 1.00 94.50 86 SER A O 1
ATOM 688 N N . MET A 1 87 ? -7.969 9.472 2.860 1.00 92.31 87 MET A N 1
ATOM 689 C CA . MET A 1 87 ? -8.467 8.945 4.132 1.00 92.31 87 MET A CA 1
ATOM 690 C C . MET A 1 87 ? -8.030 9.786 5.337 1.00 92.31 87 MET A C 1
ATOM 692 O O . MET A 1 87 ? -8.827 10.071 6.231 1.00 92.31 87 MET A O 1
ATOM 696 N N . MET A 1 88 ? -6.777 10.248 5.338 1.00 93.31 88 MET A N 1
ATOM 697 C CA . MET A 1 88 ? -6.257 11.137 6.379 1.00 93.31 88 MET A CA 1
ATOM 698 C C . MET A 1 88 ? -6.959 12.499 6.404 1.00 93.31 88 MET A C 1
ATOM 700 O O . MET A 1 88 ? -7.077 13.109 7.466 1.00 93.31 88 MET A O 1
ATOM 704 N N . LYS A 1 89 ? -7.430 12.981 5.248 1.00 92.62 89 LYS A N 1
ATOM 705 C CA . LYS A 1 89 ? -8.159 14.251 5.131 1.00 92.62 89 LYS A CA 1
ATOM 706 C C . LYS A 1 89 ? -9.646 14.114 5.453 1.00 92.62 89 LYS A C 1
ATOM 708 O O . LYS A 1 89 ? -10.228 15.056 5.982 1.00 92.62 89 LYS A O 1
ATOM 713 N N . SER A 1 90 ? -10.263 12.980 5.126 1.00 90.75 90 SER A N 1
ATOM 714 C CA . SER A 1 90 ? -11.712 12.789 5.257 1.00 90.75 90 SER A CA 1
ATOM 715 C C . SER A 1 90 ? -12.165 12.483 6.685 1.00 90.75 90 SER A C 1
ATOM 717 O O . SER A 1 90 ? -13.293 12.813 7.044 1.00 90.75 90 SER A O 1
ATOM 719 N N . SER A 1 91 ? -11.303 11.888 7.517 1.00 90.38 91 SER A N 1
ATOM 720 C CA . SER A 1 91 ? -11.656 11.490 8.882 1.00 90.38 91 SER A CA 1
ATOM 721 C C . SER A 1 91 ? -10.621 11.948 9.907 1.00 90.38 91 SER A C 1
ATOM 723 O O . SER A 1 91 ? -9.562 11.344 10.094 1.00 90.38 91 SER A O 1
ATOM 725 N N . THR A 1 92 ? -10.967 13.000 10.651 1.00 87.00 92 THR A N 1
ATOM 726 C CA . THR A 1 92 ? -10.168 13.491 11.786 1.00 87.00 92 THR A CA 1
ATOM 727 C C . THR A 1 92 ? -10.049 12.440 12.891 1.00 87.00 92 THR A C 1
ATOM 729 O O . THR A 1 92 ? -8.984 12.287 13.486 1.00 87.00 92 THR A O 1
ATOM 732 N N . SER A 1 93 ? -11.109 11.654 13.116 1.00 87.25 93 SER A N 1
ATOM 733 C CA . SER A 1 93 ? -11.105 10.533 14.063 1.00 87.25 93 SER A CA 1
ATOM 734 C C . SER A 1 93 ? -10.078 9.465 13.671 1.00 87.25 93 SER A C 1
ATOM 736 O O . SER A 1 93 ? -9.290 9.029 14.514 1.00 87.25 93 SER A O 1
ATOM 738 N N . PHE A 1 94 ? -10.014 9.105 12.383 1.00 87.88 94 PHE A N 1
ATOM 739 C CA . PHE A 1 94 ? -9.001 8.180 11.882 1.00 87.88 94 PHE A CA 1
ATOM 740 C C . PHE A 1 94 ? -7.591 8.751 12.059 1.00 87.88 94 PHE A C 1
ATOM 742 O O . PHE A 1 94 ? -6.730 8.057 12.599 1.00 87.88 94 PHE A O 1
ATOM 749 N N . SER A 1 95 ? -7.364 10.023 11.710 1.00 86.62 95 SER A N 1
ATOM 750 C CA . SER A 1 95 ? -6.056 10.679 11.856 1.00 86.62 95 SER A CA 1
ATOM 751 C C . SER A 1 95 ? -5.520 10.674 13.295 1.00 86.62 95 SER A C 1
ATOM 753 O O . SER A 1 95 ? -4.302 10.690 13.484 1.00 86.62 95 SER A O 1
ATOM 755 N N . CYS A 1 96 ? -6.390 10.683 14.308 1.00 84.31 96 CYS A N 1
ATOM 756 C CA . CYS A 1 96 ? -5.991 10.626 15.717 1.00 84.31 96 CYS A CA 1
ATOM 757 C C . CYS A 1 96 ? -5.758 9.193 16.228 1.00 84.31 96 CYS A C 1
ATOM 759 O O . CYS A 1 96 ? -5.142 9.007 17.282 1.00 84.31 96 CYS A O 1
ATOM 761 N N . SER A 1 97 ? -6.221 8.174 15.500 1.00 87.69 97 SER A N 1
ATOM 762 C CA . SER A 1 97 ? -6.030 6.771 15.877 1.00 87.69 97 SER A CA 1
ATOM 763 C C . SER A 1 97 ? -4.546 6.358 15.822 1.00 87.69 97 SER A C 1
ATOM 765 O O . SER A 1 97 ? -3.749 6.985 15.118 1.00 87.69 97 SER A O 1
ATOM 767 N N . PRO A 1 98 ? -4.129 5.295 16.542 1.00 85.25 98 PRO A N 1
ATOM 768 C CA . PRO A 1 98 ? -2.770 4.760 16.431 1.00 85.25 98 PRO A CA 1
ATOM 769 C C . PRO A 1 98 ? -2.378 4.417 14.985 1.00 85.25 98 PRO A C 1
ATOM 771 O O . PRO A 1 98 ? -1.285 4.770 14.551 1.00 85.25 98 PRO A O 1
ATOM 774 N N . LEU A 1 99 ? -3.300 3.813 14.225 1.00 86.81 99 LEU A N 1
ATOM 775 C CA . LEU A 1 99 ? -3.085 3.463 12.820 1.00 86.81 99 LEU A CA 1
ATOM 776 C C . LEU A 1 99 ? -2.992 4.709 11.927 1.00 86.81 99 LEU A C 1
ATOM 778 O O . LEU A 1 99 ? -2.108 4.788 11.083 1.00 86.81 99 LEU A O 1
ATOM 782 N N . GLY A 1 100 ? -3.835 5.720 12.144 1.00 90.06 100 GLY A N 1
ATOM 783 C CA . GLY A 1 100 ? -3.754 6.984 11.403 1.00 90.06 100 GLY A CA 1
ATOM 784 C C . GLY A 1 100 ? -2.456 7.748 11.666 1.00 90.06 100 GLY A C 1
ATOM 785 O O . GLY A 1 100 ? -1.8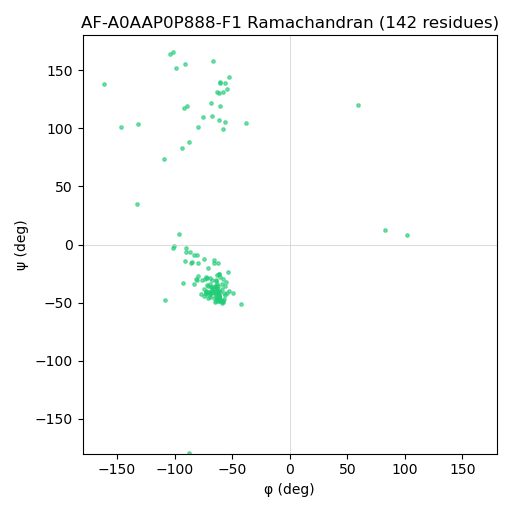74 8.315 10.744 1.00 90.06 100 GLY A O 1
ATOM 786 N N . ARG A 1 101 ? -1.930 7.702 12.898 1.00 88.75 101 ARG A N 1
ATOM 787 C CA . ARG A 1 101 ? -0.590 8.234 13.207 1.00 88.75 101 ARG A CA 1
ATOM 788 C C . ARG A 1 101 ? 0.515 7.482 12.468 1.00 88.75 101 ARG A C 1
ATOM 790 O O . ARG A 1 101 ? 1.464 8.121 12.022 1.00 88.75 101 ARG A O 1
ATOM 797 N N . GLN A 1 102 ? 0.385 6.164 12.314 1.00 88.00 102 GLN A N 1
ATOM 798 C CA . GLN A 1 102 ? 1.316 5.357 11.524 1.00 88.00 102 GLN A CA 1
ATOM 799 C C . GLN A 1 102 ? 1.272 5.739 10.045 1.00 88.00 102 GLN A C 1
ATOM 801 O O . GLN A 1 102 ? 2.310 6.039 9.469 1.00 88.00 102 GLN A O 1
ATOM 806 N N . VAL A 1 103 ? 0.072 5.814 9.464 1.00 91.25 103 VAL A N 1
ATOM 807 C CA . VAL A 1 103 ? -0.129 6.237 8.071 1.00 91.25 103 VAL A CA 1
ATOM 808 C C . VAL A 1 103 ? 0.457 7.626 7.835 1.00 91.25 103 VAL A C 1
ATOM 810 O O . VAL A 1 103 ? 1.197 7.822 6.876 1.00 91.25 103 VAL A O 1
ATOM 813 N N . LYS A 1 104 ? 0.179 8.583 8.727 1.00 91.88 104 LYS A N 1
ATOM 814 C CA . LYS A 1 104 ? 0.740 9.935 8.640 1.00 91.88 104 LYS A CA 1
ATOM 815 C C . LYS A 1 104 ? 2.268 9.913 8.638 1.00 91.88 104 LYS A C 1
ATOM 817 O O . LYS A 1 104 ? 2.881 10.544 7.788 1.00 91.88 104 LYS A O 1
ATOM 822 N N . HIS A 1 105 ? 2.863 9.171 9.570 1.00 89.19 105 HIS A N 1
ATOM 823 C CA . HIS A 1 105 ? 4.315 9.054 9.681 1.00 89.19 105 HIS A CA 1
ATOM 824 C C . HIS A 1 105 ? 4.940 8.444 8.420 1.00 89.19 105 HIS A C 1
ATOM 826 O O . HIS A 1 105 ? 5.906 8.997 7.911 1.00 89.19 105 HIS A O 1
ATOM 832 N N . SER A 1 106 ? 4.356 7.376 7.870 1.00 89.94 106 SER A N 1
ATOM 833 C CA . SER A 1 106 ? 4.819 6.765 6.617 1.00 89.94 106 SER A CA 1
ATOM 834 C C . SER A 1 106 ? 4.697 7.704 5.413 1.00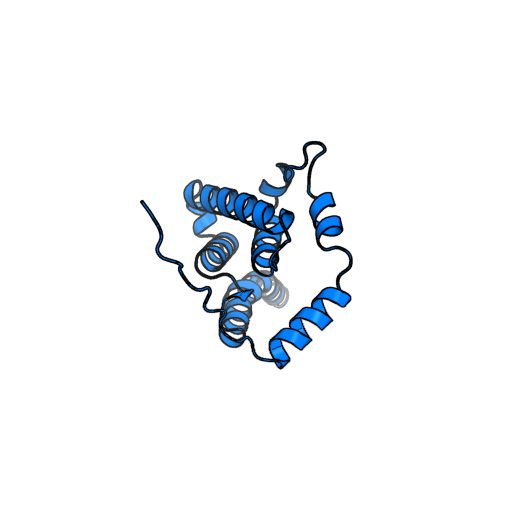 89.94 106 SER A C 1
ATOM 836 O O . SER A 1 106 ? 5.596 7.733 4.576 1.00 89.94 106 SER A O 1
ATOM 838 N N . LEU A 1 107 ? 3.616 8.492 5.326 1.00 91.38 107 LEU A N 1
ATOM 839 C CA . LEU A 1 107 ? 3.434 9.488 4.263 1.00 91.38 107 LEU A CA 1
ATOM 840 C C . LEU A 1 107 ? 4.458 10.631 4.350 1.00 91.38 107 LEU A C 1
ATOM 842 O O . LEU A 1 107 ? 4.930 11.097 3.313 1.00 91.38 107 LEU A O 1
ATOM 846 N N . ASP A 1 108 ? 4.803 11.066 5.565 1.00 89.75 108 ASP A N 1
ATOM 847 C CA . ASP A 1 108 ? 5.814 12.102 5.803 1.00 89.75 108 ASP A CA 1
ATOM 848 C C . ASP A 1 108 ? 7.234 11.562 5.550 1.00 89.75 108 ASP A C 1
ATOM 850 O O . ASP A 1 108 ? 8.084 12.244 4.970 1.00 89.75 108 ASP A O 1
ATOM 854 N N . GLN A 1 109 ? 7.501 10.330 5.988 1.00 85.81 109 GLN A N 1
ATOM 855 C CA . GLN A 1 109 ? 8.800 9.684 5.880 1.00 85.81 109 GLN A CA 1
ATOM 856 C C . GLN A 1 109 ? 8.654 8.162 5.679 1.00 85.81 109 GLN A C 1
ATOM 858 O O . GLN A 1 109 ? 8.486 7.426 6.653 1.00 85.81 109 GLN A O 1
ATOM 863 N N . PRO A 1 110 ? 8.809 7.667 4.435 1.00 82.81 110 PRO A N 1
ATOM 864 C CA . PRO A 1 110 ? 8.752 6.236 4.148 1.00 82.81 110 PRO A CA 1
ATOM 865 C C . PRO A 1 110 ? 9.833 5.458 4.896 1.00 82.81 110 PRO A C 1
ATOM 867 O O . PRO A 1 110 ? 10.991 5.893 4.952 1.00 82.81 110 PRO A O 1
ATOM 870 N N . PHE A 1 111 ? 9.488 4.278 5.411 1.00 75.81 111 PHE A N 1
ATOM 871 C CA . PHE A 1 111 ? 10.358 3.473 6.272 1.00 75.81 111 PHE A CA 1
ATOM 872 C C . PHE A 1 111 ? 11.703 3.159 5.607 1.00 75.81 111 PHE A C 1
ATOM 874 O O . PHE A 1 111 ? 12.767 3.310 6.208 1.00 75.81 111 PHE A O 1
ATOM 881 N N . HIS A 1 112 ? 11.668 2.793 4.326 1.00 72.50 112 HIS A N 1
ATOM 882 C CA . HIS A 1 112 ? 12.853 2.390 3.567 1.00 72.50 112 HIS A CA 1
ATOM 883 C C . HIS A 1 112 ? 13.777 3.551 3.173 1.00 72.50 112 HIS A C 1
ATOM 885 O O . HIS A 1 112 ? 14.914 3.319 2.771 1.00 72.50 112 HIS A O 1
ATOM 891 N N . LYS A 1 113 ? 13.323 4.801 3.321 1.00 75.06 113 LYS A N 1
ATOM 892 C CA . LYS A 1 113 ? 14.117 6.012 3.044 1.00 75.06 113 LYS A CA 1
ATOM 893 C C . LYS A 1 113 ? 14.677 6.656 4.312 1.00 75.06 113 LYS A C 1
ATOM 895 O O . LYS A 1 113 ? 15.371 7.669 4.250 1.00 75.06 113 LYS A O 1
ATOM 900 N N . ALA A 1 114 ? 14.364 6.088 5.468 1.00 75.69 114 ALA A N 1
ATOM 901 C CA . ALA A 1 114 ? 14.695 6.634 6.766 1.00 75.69 114 ALA A CA 1
ATOM 902 C C . ALA A 1 114 ? 15.864 5.896 7.431 1.00 75.69 114 ALA A C 1
ATOM 904 O O . ALA A 1 114 ? 16.246 4.789 7.055 1.00 75.69 114 ALA A O 1
ATOM 905 N N . ILE A 1 115 ? 16.450 6.516 8.459 1.00 77.44 115 ILE A N 1
ATOM 906 C CA . ILE A 1 115 ? 17.565 5.924 9.207 1.00 77.44 115 ILE A CA 1
ATOM 907 C C . ILE A 1 115 ? 17.050 4.696 9.968 1.00 77.44 115 ILE A C 1
ATOM 909 O O . ILE A 1 115 ? 16.334 4.830 10.964 1.00 77.44 115 ILE A O 1
ATOM 913 N N . SER A 1 116 ? 17.479 3.504 9.548 1.00 74.38 116 SER A N 1
ATOM 914 C CA . SER A 1 116 ? 16.904 2.219 9.972 1.00 74.38 116 SER A CA 1
ATOM 915 C C . SER A 1 116 ? 16.831 2.046 11.493 1.00 74.38 116 SER A C 1
ATOM 917 O O . SER A 1 116 ? 15.833 1.566 12.021 1.00 74.38 116 SER A O 1
ATOM 919 N N . ARG A 1 117 ? 17.859 2.488 12.236 1.00 76.44 117 ARG A N 1
ATOM 920 C CA . ARG A 1 117 ? 17.891 2.380 13.708 1.00 76.44 117 ARG A CA 1
ATOM 921 C C . ARG A 1 117 ? 16.870 3.287 14.404 1.00 76.44 117 ARG A C 1
ATOM 923 O O . ARG A 1 117 ? 16.325 2.908 15.438 1.00 76.44 117 ARG A O 1
ATOM 930 N N . LEU A 1 118 ? 16.641 4.490 13.874 1.00 74.56 118 LEU A N 1
ATOM 931 C CA . LEU A 1 118 ? 15.663 5.423 14.439 1.00 74.56 118 LEU A CA 1
ATOM 932 C C . LEU A 1 118 ? 14.242 4.945 14.153 1.00 74.56 118 LEU A C 1
ATOM 934 O O . LEU A 1 118 ? 13.411 4.955 15.058 1.00 74.56 118 LEU A O 1
ATOM 938 N N . GLU A 1 119 ? 13.993 4.456 12.940 1.00 77.50 119 GLU A N 1
ATOM 939 C CA . GLU A 1 119 ? 12.681 3.930 12.575 1.00 77.50 119 GLU A CA 1
ATOM 940 C C . GLU A 1 119 ? 12.341 2.634 13.296 1.00 77.50 119 GLU A C 1
ATOM 942 O O . GLU A 1 119 ? 11.233 2.518 13.803 1.00 77.50 119 GLU A O 1
ATOM 947 N N . ALA A 1 120 ? 13.291 1.710 13.468 1.00 77.25 120 ALA A N 1
ATOM 948 C CA . ALA A 1 120 ? 13.067 0.513 14.279 1.00 77.25 120 ALA A CA 1
ATOM 949 C C . ALA A 1 120 ? 12.645 0.869 15.717 1.00 77.25 120 ALA A C 1
ATOM 951 O O . ALA A 1 120 ? 11.713 0.282 16.267 1.00 77.25 120 ALA A O 1
ATOM 952 N N . ARG A 1 121 ? 13.288 1.882 16.316 1.00 76.12 121 ARG A N 1
ATOM 953 C CA . ARG A 1 121 ? 12.934 2.371 17.654 1.00 76.12 121 ARG A CA 1
ATOM 954 C C . ARG A 1 121 ? 11.545 3.013 17.680 1.00 76.12 121 ARG A C 1
ATOM 956 O O . ARG A 1 121 ? 10.778 2.724 18.594 1.00 76.12 121 ARG A O 1
ATOM 963 N N . LYS A 1 122 ? 11.217 3.870 16.707 1.00 73.38 122 LYS A N 1
ATOM 964 C CA . LYS A 1 122 ? 9.882 4.478 16.598 1.00 73.38 122 LYS A CA 1
ATOM 965 C C . LYS A 1 122 ? 8.809 3.416 16.409 1.00 73.38 122 LYS A C 1
ATOM 967 O O . LYS A 1 122 ? 7.822 3.452 17.128 1.00 73.38 122 LYS A O 1
ATOM 972 N N . TYR A 1 123 ? 9.027 2.453 15.518 1.00 72.62 123 TYR A N 1
ATOM 973 C CA . TYR A 1 123 ? 8.087 1.366 15.280 1.00 72.62 123 TYR A CA 1
ATOM 974 C C . TYR A 1 123 ? 7.815 0.568 16.551 1.00 72.62 123 TYR A C 1
ATOM 976 O O . TYR A 1 123 ? 6.659 0.377 16.929 1.00 72.62 123 TYR A O 1
ATOM 984 N N . TYR A 1 124 ? 8.878 0.159 17.245 1.00 69.12 124 TYR A N 1
ATOM 985 C CA . TYR A 1 124 ? 8.768 -0.599 18.485 1.00 69.12 124 TYR A CA 1
ATOM 986 C C . TYR A 1 124 ? 8.004 0.168 19.578 1.00 69.12 124 TYR A C 1
ATOM 988 O O . TYR A 1 124 ? 7.088 -0.376 20.192 1.00 69.12 124 TYR A O 1
ATOM 996 N N . ILE A 1 125 ? 8.347 1.442 19.793 1.00 70.00 125 ILE A N 1
ATOM 997 C CA . ILE A 1 125 ? 7.774 2.256 20.876 1.00 70.00 125 ILE A CA 1
ATOM 998 C C . ILE A 1 125 ? 6.357 2.743 20.549 1.00 70.00 125 ILE A C 1
ATOM 1000 O O . ILE A 1 125 ? 5.485 2.746 21.409 1.00 70.00 125 ILE A O 1
ATOM 1004 N N . LEU A 1 126 ? 6.109 3.193 19.320 1.00 68.50 126 LEU A N 1
ATOM 1005 C CA . LEU A 1 126 ? 4.861 3.870 18.966 1.00 68.50 126 LEU A CA 1
ATOM 1006 C C . LEU A 1 126 ? 3.797 2.918 18.433 1.00 68.50 126 LEU A C 1
ATOM 1008 O O . LEU A 1 126 ? 2.623 3.170 18.667 1.00 68.50 126 LEU A O 1
ATOM 1012 N N . PHE A 1 127 ? 4.166 1.850 17.724 1.00 67.50 127 PHE A N 1
ATOM 1013 C CA . PHE A 1 127 ? 3.185 0.988 17.056 1.00 67.50 127 PHE A CA 1
ATOM 1014 C C . PHE A 1 127 ? 3.054 -0.369 17.752 1.00 67.50 127 PHE A C 1
ATOM 1016 O O . PHE A 1 127 ? 1.944 -0.768 18.102 1.00 67.50 127 PHE A O 1
ATOM 1023 N N . TYR A 1 128 ? 4.172 -1.030 18.072 1.00 66.19 128 TYR A N 1
ATOM 1024 C CA . TYR A 1 128 ? 4.136 -2.345 18.725 1.00 66.19 128 TYR A CA 1
ATOM 1025 C C . TYR A 1 128 ? 3.711 -2.289 20.200 1.00 66.19 128 TYR A C 1
ATOM 1027 O O . TYR A 1 128 ? 2.960 -3.158 20.642 1.00 66.19 128 TYR A O 1
ATOM 1035 N N . GLN A 1 129 ? 4.151 -1.295 20.981 1.00 61.72 129 GLN A N 1
ATOM 1036 C CA . GLN A 1 129 ? 3.710 -1.170 22.379 1.00 61.72 129 GLN A CA 1
ATOM 1037 C C . GLN A 1 129 ? 2.220 -0.808 22.492 1.00 61.72 129 GLN A C 1
ATOM 1039 O O . GLN A 1 129 ? 1.539 -1.370 23.344 1.00 61.72 129 GLN A O 1
ATOM 1044 N N . LEU A 1 130 ? 1.679 0.029 21.597 1.00 59.81 130 LEU A N 1
ATOM 1045 C CA . LEU A 1 130 ? 0.254 0.398 21.613 1.00 59.81 130 LEU A CA 1
ATOM 1046 C C . LEU A 1 130 ? -0.680 -0.761 21.223 1.00 59.81 130 LEU A C 1
ATOM 1048 O O . LEU A 1 130 ? -1.781 -0.864 21.763 1.00 59.81 130 LEU A O 1
ATOM 1052 N N . GLU A 1 131 ? -0.265 -1.649 20.313 1.00 59.94 131 GLU A N 1
ATOM 1053 C CA . GLU A 1 131 ? -1.032 -2.871 20.023 1.00 59.94 131 GLU A CA 1
ATOM 1054 C C . GLU A 1 131 ? -0.965 -3.880 21.183 1.00 59.94 131 GLU A C 1
ATOM 1056 O O . GLU A 1 131 ? -1.968 -4.526 21.492 1.00 59.94 131 GLU A O 1
ATOM 1061 N N . ASN A 1 132 ? 0.177 -3.973 21.876 1.00 58.31 132 ASN A N 1
ATOM 1062 C CA . ASN A 1 132 ? 0.386 -4.915 22.980 1.00 58.31 132 ASN A CA 1
ATOM 1063 C C . ASN A 1 132 ? -0.083 -4.411 24.358 1.00 58.31 132 ASN A C 1
ATOM 1065 O O . ASN A 1 132 ? -0.287 -5.225 25.255 1.00 58.31 132 ASN A O 1
ATOM 1069 N N . GLU A 1 133 ? -0.330 -3.116 24.564 1.00 54.62 133 GLU A N 1
ATOM 1070 C CA . GLU A 1 133 ? -0.945 -2.623 25.808 1.00 54.62 133 GLU A CA 1
ATOM 1071 C C . GLU A 1 133 ? -2.367 -3.172 26.016 1.00 54.62 133 GLU A C 1
ATOM 1073 O O . GLU A 1 133 ? -2.781 -3.392 27.155 1.00 54.62 133 GLU A O 1
ATOM 1078 N N . LYS A 1 134 ? -3.081 -3.529 24.936 1.00 51.34 134 LYS A N 1
ATOM 1079 C CA . LYS A 1 134 ? -4.337 -4.299 25.027 1.00 51.34 134 LYS A CA 1
ATOM 1080 C C . LYS A 1 134 ? -4.131 -5.711 25.604 1.00 51.34 134 LYS A C 1
ATOM 1082 O O . LYS A 1 134 ? -5.016 -6.223 26.290 1.00 51.34 134 LYS A O 1
ATOM 1087 N N . LEU A 1 135 ? -2.968 -6.326 25.370 1.00 49.75 135 LEU A N 1
ATOM 1088 C CA . LEU A 1 135 ? -2.577 -7.630 25.931 1.00 49.75 135 LEU A CA 1
ATOM 1089 C C . LEU A 1 135 ? -2.031 -7.514 27.364 1.00 49.75 135 LEU A C 1
ATOM 1091 O O . LEU A 1 135 ? -2.187 -8.433 28.167 1.00 49.75 135 LEU A O 1
ATOM 1095 N N . LEU A 1 136 ? -1.417 -6.382 27.715 1.00 47.62 136 LEU A N 1
ATOM 1096 C CA . LEU A 1 136 ? -0.955 -6.119 29.079 1.00 47.62 136 LEU A CA 1
ATOM 1097 C C . LEU A 1 136 ? -2.135 -5.796 30.006 1.00 47.62 136 LEU A C 1
ATOM 1099 O O . LEU A 1 136 ? -2.232 -6.389 31.076 1.00 47.62 136 LEU A O 1
ATOM 1103 N N . SER A 1 137 ? -3.093 -4.966 29.578 1.00 44.78 137 SER A N 1
ATOM 1104 C CA . SER A 1 137 ? -4.306 -4.663 30.358 1.00 44.78 137 SER A CA 1
ATOM 1105 C C . SER A 1 137 ? -5.138 -5.915 30.680 1.00 44.78 137 SER A C 1
ATOM 1107 O O . SER A 1 137 ? -5.622 -6.057 31.803 1.00 44.78 137 SER A O 1
ATOM 1109 N N . THR A 1 138 ? -5.240 -6.868 29.748 1.00 46.41 138 THR A N 1
ATOM 1110 C CA . THR A 1 138 ? -5.936 -8.147 29.977 1.00 46.41 138 THR A CA 1
ATOM 1111 C C . THR A 1 138 ? -5.157 -9.101 30.887 1.00 46.41 138 THR A C 1
ATOM 1113 O O . THR A 1 138 ? -5.779 -9.854 31.629 1.00 46.41 138 THR A O 1
ATOM 1116 N N . LYS A 1 139 ? -3.820 -9.033 30.936 1.00 52.09 139 LYS A N 1
ATOM 1117 C CA . LYS A 1 139 ? -3.024 -9.775 31.934 1.00 52.09 139 LYS A CA 1
ATOM 1118 C C . LYS A 1 139 ? -3.151 -9.212 33.354 1.00 52.09 139 LYS A C 1
ATOM 1120 O O . LYS A 1 139 ? -3.149 -9.993 34.300 1.00 52.09 139 LYS A O 1
ATOM 1125 N N . TYR A 1 140 ? -3.291 -7.895 33.516 1.00 43.34 140 TYR A N 1
ATOM 1126 C CA . TYR A 1 140 ? -3.438 -7.263 34.837 1.00 43.34 140 TYR A CA 1
ATOM 1127 C C . TYR A 1 140 ? -4.859 -7.355 35.428 1.00 43.34 140 TYR A C 1
ATOM 1129 O O . TYR A 1 140 ? -5.015 -7.177 36.632 1.00 43.34 140 TYR A O 1
ATOM 1137 N N . LEU A 1 141 ? -5.881 -7.674 34.622 1.00 46.91 141 LEU A N 1
ATOM 1138 C CA . LEU A 1 141 ? -7.267 -7.876 35.083 1.00 46.91 141 LEU A CA 1
ATOM 1139 C C . LEU A 1 141 ? -7.608 -9.328 35.468 1.00 46.91 141 LEU A C 1
ATOM 1141 O O . LEU A 1 141 ? -8.611 -9.546 36.132 1.00 46.91 141 LEU A O 1
ATOM 1145 N N . PHE A 1 142 ? -6.783 -10.313 35.097 1.00 46.75 142 PHE A N 1
ATOM 1146 C CA . PHE A 1 142 ? -6.938 -11.717 35.521 1.00 46.75 142 PHE A CA 1
ATOM 1147 C C . PHE A 1 142 ? -6.068 -12.091 36.735 1.00 46.75 142 PHE A C 1
ATOM 1149 O O . PHE A 1 142 ? -5.968 -13.265 37.086 1.00 46.75 142 PHE A O 1
ATOM 1156 N N . CYS A 1 143 ? -5.428 -11.106 37.373 1.00 42.50 143 CYS A N 1
ATOM 1157 C CA . CYS A 1 143 ? -4.548 -11.313 38.523 1.00 42.50 143 CYS A CA 1
ATOM 1158 C C . CYS A 1 143 ? -4.825 -10.336 39.688 1.00 42.50 143 CYS A C 1
ATOM 1160 O O . CYS A 1 143 ? -3.890 -9.934 40.378 1.00 42.50 143 CYS A O 1
ATOM 1162 N N . ASN A 1 144 ? -6.093 -9.963 39.900 1.00 37.91 144 ASN A N 1
ATOM 1163 C CA . ASN A 1 144 ? -6.622 -9.459 41.176 1.00 37.91 144 ASN A CA 1
ATOM 1164 C C . ASN A 1 144 ? -7.985 -10.090 41.450 1.00 37.91 144 ASN A C 1
ATOM 1166 O O . ASN A 1 144 ? -8.794 -10.129 40.496 1.00 37.91 144 ASN A O 1
#

Mean predicted aligned error: 13.6 Å

pLDDT: mean 73.78, std 18.58, range [33.56, 96.0]

Nearest PDB structures (foldseek):
  1hxa-assembly1_A  TM=7.132E-01  e=6.716E-05  Nicotiana tabacum
  5dhk-assembly1_A  TM=7.940E-01  e=1.714E-04  Nicotiana tabacum
  1n24-assembly1_A  TM=8.253E-01  e=2.520E-04  Salvia officinalis
  3g4f-assembly2_B  TM=7.253E-01  e=1.535E-04  Gossypium arboreum
  7bzc-assembly1_A  TM=8.062E-01  e=6.794E-04  Arabidopsis thaliana

InterPro domains:
  IPR001906 Terpene synthase, N-terminal domain [PF01397] (33-107)
  IPR008930 Terpenoid cyclases/protein prenyltransferase alpha-alpha toroid [SSF48239] (32-129)
  IPR036965 Terpene synthase, N-terminal domain superfamily [G3DSA:1.50.10.130] (7-144)
  IPR050148 Terpene synthase-like [PTHR31225] (36-136)

Solvent-accessible surface area (backbone atoms only — not comparable to full-atom values): 8667 Å² total; per-residue (Å²): 134,87,82,84,84,81,76,85,79,77,77,81,69,52,74,65,54,56,49,50,53,56,56,50,63,76,67,55,72,63,66,64,66,66,57,52,73,53,32,45,100,85,71,44,73,42,71,76,46,69,78,38,58,68,59,35,53,52,48,34,51,55,28,68,70,60,63,95,91,47,66,68,32,56,50,40,31,54,56,30,52,53,52,55,53,50,50,50,69,74,28,68,71,49,40,71,34,75,67,30,46,48,53,51,46,41,73,78,51,43,68,87,81,45,63,62,72,59,50,53,50,48,46,49,62,64,51,52,45,62,64,43,46,62,58,49,55,57,57,64,64,76,72,115

Radius of gyration: 20.26 Å; Cα contacts (8 Å, |Δi|>4): 79; chains: 1; bounding box: 43×41×75 Å

Secondary structure (DSSP, 8-state):
--------------HHHHHHHHHHHTT-S-HHHHHHTTB-TTSSBPGGGGT-HHHHHHHHHHHTSPPTT-HHHHHHHHHHHHHHHHHHHH-HHHHHSHHHHHHHHHHHS-GGGS-HHHHHHHIIIIIIHHHHHHHHHHHHHS--